Protein AF-E5AX45-F1 (afdb_monomer_lite)

Structure (mmCIF, N/CA/C/O backbone):
data_AF-E5AX45-F1
#
_entry.id   AF-E5AX45-F1
#
loop_
_atom_site.group_PDB
_atom_site.id
_atom_site.type_symbol
_atom_site.label_atom_id
_atom_site.label_alt_id
_atom_site.label_comp_id
_atom_site.label_asym_id
_atom_site.label_entity_id
_atom_site.label_seq_id
_atom_site.pdbx_PDB_ins_code
_atom_site.Cartn_x
_atom_site.Cartn_y
_atom_site.Cartn_z
_atom_site.occupancy
_atom_site.B_iso_or_equiv
_atom_site.auth_seq_id
_atom_site.auth_comp_id
_atom_site.auth_asym_id
_atom_site.auth_atom_id
_atom_site.pdbx_PDB_model_num
ATOM 1 N N . LEU A 1 1 ? 19.712 -1.101 -25.217 1.00 74.62 1 LEU A N 1
ATOM 2 C CA . LEU A 1 1 ? 19.007 -0.657 -23.991 1.00 74.62 1 LEU A CA 1
ATOM 3 C C . LEU A 1 1 ? 20.038 -0.518 -22.885 1.00 74.62 1 LEU A C 1
ATOM 5 O O . LEU A 1 1 ? 20.757 -1.474 -22.632 1.00 74.62 1 LEU A O 1
ATOM 9 N N . HIS A 1 2 ? 20.172 0.663 -22.287 1.00 93.56 2 HIS A N 1
ATOM 10 C CA . HIS A 1 2 ? 21.076 0.846 -21.152 1.00 93.56 2 HIS A CA 1
ATOM 11 C C . HIS A 1 2 ? 20.452 0.177 -19.912 1.00 93.56 2 HIS A C 1
ATOM 13 O O . HIS A 1 2 ? 19.287 0.465 -19.622 1.00 93.56 2 HIS A O 1
ATOM 19 N N . PRO A 1 3 ? 21.164 -0.702 -19.183 1.00 95.75 3 PRO A N 1
ATOM 20 C CA . PRO A 1 3 ? 20.567 -1.492 -18.102 1.00 95.75 3 PRO A CA 1
ATOM 21 C C . PRO A 1 3 ? 19.962 -0.613 -17.000 1.00 95.75 3 PRO A C 1
ATOM 23 O O . PRO A 1 3 ? 18.851 -0.875 -16.551 1.00 95.75 3 PRO A O 1
ATOM 26 N N . PHE A 1 4 ? 20.612 0.500 -16.648 1.00 97.88 4 PHE A N 1
ATOM 27 C CA . PHE A 1 4 ? 20.068 1.449 -15.668 1.00 97.88 4 PHE A CA 1
ATOM 28 C C . PHE A 1 4 ? 18.839 2.214 -16.174 1.00 97.88 4 PHE A C 1
ATOM 30 O O . PHE A 1 4 ? 17.998 2.613 -15.378 1.00 97.88 4 PHE A O 1
ATOM 37 N N . HIS A 1 5 ? 18.701 2.402 -17.489 1.00 97.31 5 HIS A N 1
ATOM 38 C CA . HIS A 1 5 ? 17.514 3.041 -18.059 1.00 97.31 5 HIS A CA 1
ATOM 39 C C . HIS A 1 5 ? 16.310 2.094 -18.019 1.00 97.31 5 HIS A C 1
ATOM 41 O O . HIS A 1 5 ? 15.229 2.491 -17.598 1.00 97.31 5 HIS A O 1
ATOM 47 N N . ALA A 1 6 ? 16.513 0.821 -18.376 1.00 97.88 6 ALA A N 1
ATOM 48 C CA . ALA A 1 6 ? 15.482 -0.204 -18.226 1.00 97.88 6 ALA A CA 1
ATOM 49 C C . ALA A 1 6 ? 15.068 -0.369 -16.753 1.00 97.88 6 ALA A C 1
ATOM 51 O O . ALA A 1 6 ? 13.878 -0.417 -16.449 1.00 97.88 6 ALA A O 1
ATOM 52 N N . LEU A 1 7 ? 16.040 -0.366 -15.836 1.00 98.19 7 LEU A N 1
ATOM 53 C CA . LEU A 1 7 ? 15.782 -0.399 -14.399 1.00 98.19 7 LEU A CA 1
ATOM 54 C C . LEU A 1 7 ? 14.995 0.83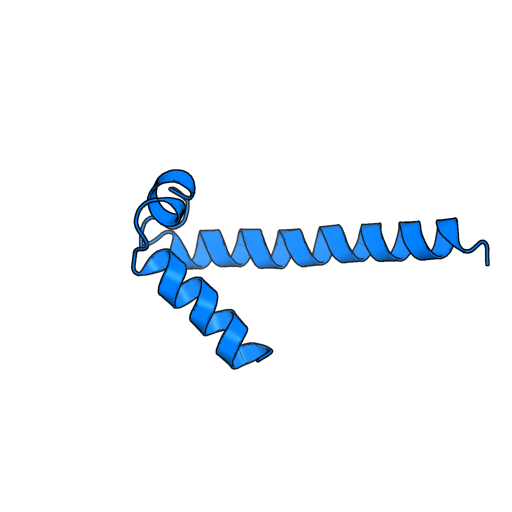6 -13.924 1.00 98.19 7 LEU A C 1
ATOM 56 O O . LEU A 1 7 ? 14.047 0.701 -13.159 1.00 98.19 7 LEU A O 1
ATOM 60 N N . SER A 1 8 ? 15.335 2.032 -14.413 1.00 98.19 8 SER A N 1
ATOM 61 C CA . SER A 1 8 ? 14.606 3.266 -14.093 1.00 98.19 8 SER A CA 1
ATOM 62 C C . SER A 1 8 ? 13.149 3.219 -14.560 1.00 98.19 8 SER A C 1
ATOM 64 O O . SER A 1 8 ? 12.266 3.621 -13.807 1.00 98.19 8 SER A O 1
ATOM 66 N N . ILE A 1 9 ? 12.879 2.678 -15.752 1.00 98.06 9 ILE A N 1
ATOM 67 C CA . ILE A 1 9 ? 11.511 2.479 -16.252 1.00 98.06 9 ILE A CA 1
ATOM 68 C C . ILE A 1 9 ? 10.752 1.472 -15.379 1.00 98.06 9 ILE A C 1
ATOM 70 O O . ILE A 1 9 ? 9.602 1.719 -15.018 1.00 98.06 9 ILE A O 1
ATOM 74 N N . ALA A 1 10 ? 11.392 0.359 -15.007 1.00 98.38 10 ALA A N 1
ATOM 75 C CA . ALA A 1 10 ? 10.785 -0.632 -14.124 1.00 98.38 10 ALA A CA 1
ATOM 76 C C . ALA A 1 10 ? 10.408 -0.021 -12.766 1.00 98.38 10 ALA A C 1
ATOM 78 O O . ALA A 1 10 ? 9.298 -0.242 -12.293 1.00 98.38 10 ALA A O 1
ATOM 79 N N . PHE A 1 11 ? 11.281 0.803 -12.174 1.00 98.50 11 PHE A N 1
ATOM 80 C CA . PHE A 1 11 ? 10.961 1.521 -10.940 1.00 98.50 11 PHE A CA 1
ATOM 81 C C . PHE A 1 11 ? 9.875 2.577 -11.132 1.00 98.50 11 PHE A C 1
ATOM 83 O O . PHE A 1 11 ? 9.015 2.698 -10.271 1.00 98.50 11 PHE A O 1
ATOM 90 N N . LEU A 1 12 ? 9.849 3.298 -12.255 1.00 98.56 12 LEU A N 1
ATOM 91 C CA . LEU A 1 12 ? 8.796 4.278 -12.528 1.00 98.56 12 LEU A CA 1
ATOM 92 C C . LEU A 1 12 ? 7.409 3.616 -12.551 1.00 98.56 12 LEU A C 1
ATOM 94 O O . LEU A 1 12 ? 6.496 4.036 -11.835 1.00 98.56 12 LEU A O 1
ATOM 98 N N . TYR A 1 13 ? 7.254 2.549 -13.337 1.00 98.75 13 TYR A N 1
ATOM 99 C CA . TYR A 1 13 ? 5.997 1.806 -13.378 1.00 98.75 13 TYR A CA 1
ATOM 100 C C . TYR A 1 13 ? 5.717 1.086 -12.058 1.00 98.75 13 TYR A C 1
ATOM 102 O O . TYR A 1 13 ? 4.597 1.142 -11.562 1.00 98.75 13 TYR A O 1
ATOM 110 N N . GLY A 1 14 ? 6.733 0.487 -11.436 1.00 98.75 14 GLY A N 1
ATOM 111 C CA . GLY A 1 14 ? 6.606 -0.179 -10.142 1.00 98.75 14 GLY A CA 1
ATOM 112 C C . GLY A 1 14 ? 6.124 0.759 -9.035 1.00 98.75 14 GLY A C 1
ATOM 113 O O . GLY A 1 14 ? 5.219 0.402 -8.291 1.00 98.75 14 GLY A O 1
ATOM 114 N N . SER A 1 15 ? 6.657 1.979 -8.949 1.00 98.62 15 SER A N 1
ATOM 115 C CA . SER A 1 15 ? 6.233 2.972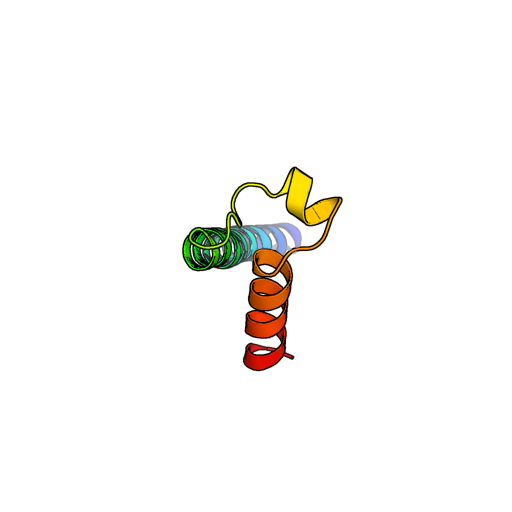 -7.957 1.00 98.62 15 SER A CA 1
ATOM 116 C C . SER A 1 15 ? 4.794 3.428 -8.179 1.00 98.62 15 SER A C 1
ATOM 118 O O . SER A 1 15 ? 4.034 3.498 -7.218 1.00 98.62 15 SER A O 1
ATOM 120 N N . THR A 1 16 ? 4.398 3.706 -9.427 1.00 98.56 16 THR A N 1
ATOM 121 C CA . THR A 1 16 ? 3.004 4.090 -9.724 1.00 98.56 16 THR A CA 1
ATOM 122 C C . THR A 1 16 ? 2.024 2.961 -9.404 1.00 98.56 16 THR A C 1
ATOM 124 O O . THR A 1 16 ? 0.997 3.213 -8.775 1.00 98.56 16 THR A O 1
ATOM 127 N N . LEU A 1 17 ? 2.372 1.717 -9.749 1.00 98.50 17 LEU A N 1
ATOM 128 C CA . LEU A 1 17 ? 1.589 0.530 -9.416 1.00 98.50 17 LEU A CA 1
ATOM 129 C C . LEU A 1 17 ? 1.466 0.341 -7.898 1.00 98.50 17 LEU A C 1
ATOM 131 O O . LEU A 1 17 ? 0.354 0.275 -7.379 1.00 98.50 17 LEU A O 1
ATOM 135 N N . LEU A 1 18 ? 2.589 0.301 -7.177 1.00 98.62 18 LEU A N 1
ATOM 136 C CA . LEU A 1 18 ? 2.601 0.073 -5.730 1.00 98.62 18 LEU A CA 1
ATOM 137 C C . LEU A 1 18 ? 1.861 1.172 -4.968 1.00 98.62 18 LEU A C 1
ATOM 139 O O . LEU A 1 18 ? 1.142 0.873 -4.018 1.00 98.62 18 LEU A O 1
ATOM 143 N N . PHE A 1 19 ? 1.989 2.433 -5.386 1.00 98.62 19 PHE A N 1
ATOM 144 C CA . PHE A 1 19 ? 1.285 3.532 -4.733 1.00 98.62 19 PHE A CA 1
ATOM 145 C C . PHE A 1 19 ? -0.226 3.469 -4.974 1.00 98.62 19 PHE A C 1
ATOM 147 O O . PHE A 1 19 ? -1.000 3.686 -4.044 1.00 98.62 19 PHE A O 1
ATOM 154 N N . ALA A 1 20 ? -0.657 3.105 -6.187 1.00 98.69 20 ALA A N 1
ATOM 155 C CA . ALA A 1 20 ? -2.070 2.880 -6.479 1.00 98.69 20 ALA A CA 1
ATOM 156 C C . ALA A 1 20 ? -2.639 1.722 -5.642 1.00 98.69 20 ALA A C 1
ATOM 158 O O . ALA A 1 20 ? -3.691 1.877 -5.023 1.00 98.69 20 ALA A O 1
ATOM 159 N N . MET A 1 21 ? -1.921 0.596 -5.564 1.00 98.62 21 MET A N 1
ATOM 160 C CA . MET A 1 21 ? -2.301 -0.557 -4.740 1.00 98.62 21 MET A CA 1
ATOM 161 C C . MET A 1 21 ? -2.413 -0.177 -3.260 1.00 98.62 21 MET A C 1
ATOM 163 O O . MET A 1 21 ? -3.440 -0.430 -2.629 1.00 98.62 21 MET A O 1
ATOM 167 N N . HIS A 1 22 ? -1.379 0.457 -2.707 1.00 98.75 22 HIS A N 1
ATOM 168 C CA . HIS A 1 22 ? -1.331 0.850 -1.302 1.00 98.75 22 HIS A CA 1
ATOM 169 C C . HIS A 1 22 ? -2.410 1.888 -0.967 1.00 98.75 22 HIS A C 1
ATOM 171 O O . HIS A 1 22 ? -3.232 1.647 -0.084 1.00 98.75 22 HIS A O 1
ATOM 177 N N . GLY A 1 23 ? -2.483 2.992 -1.715 1.00 98.56 23 GLY A N 1
ATOM 178 C CA . GLY A 1 23 ? -3.458 4.056 -1.472 1.00 98.56 23 GLY A CA 1
ATOM 179 C C . GLY A 1 23 ? -4.906 3.570 -1.583 1.00 98.56 23 GLY A C 1
ATOM 180 O O . GLY A 1 23 ? -5.722 3.867 -0.711 1.00 98.56 23 GLY A O 1
ATOM 181 N N . ALA A 1 24 ? -5.224 2.758 -2.599 1.00 98.62 24 ALA A N 1
ATOM 182 C CA . ALA A 1 24 ? -6.551 2.156 -2.726 1.00 98.62 24 ALA A CA 1
ATOM 183 C C . ALA A 1 24 ? -6.867 1.212 -1.555 1.00 98.62 24 ALA A C 1
ATOM 185 O O . ALA A 1 24 ? -7.987 1.226 -1.046 1.00 98.62 24 ALA A O 1
ATOM 186 N N . THR A 1 25 ? -5.881 0.436 -1.092 1.00 98.69 25 THR A N 1
ATOM 187 C CA . THR A 1 25 ? -6.042 -0.458 0.063 1.00 98.69 25 THR A CA 1
ATOM 188 C C . THR A 1 25 ? -6.366 0.332 1.330 1.00 98.69 25 THR A C 1
ATOM 190 O O . THR A 1 25 ? -7.349 0.012 1.996 1.00 98.69 25 THR A O 1
ATOM 193 N N . ILE A 1 26 ? -5.598 1.384 1.639 1.00 98.62 26 ILE A N 1
ATOM 194 C CA . ILE A 1 26 ? -5.805 2.211 2.839 1.00 98.62 26 ILE A CA 1
ATOM 195 C C . ILE A 1 26 ? -7.184 2.875 2.818 1.00 98.62 26 ILE A C 1
ATOM 197 O O . ILE A 1 26 ? -7.920 2.790 3.800 1.00 98.62 26 ILE A O 1
ATOM 201 N N . LEU A 1 27 ? -7.591 3.451 1.682 1.00 98.62 27 LEU A N 1
ATOM 202 C CA . LEU A 1 27 ? -8.929 4.032 1.537 1.00 98.62 27 LEU A CA 1
ATOM 203 C C . LEU A 1 27 ? -10.038 2.978 1.700 1.00 98.62 27 LEU A C 1
ATOM 205 O O . LEU A 1 27 ? -11.040 3.238 2.366 1.00 98.62 27 LEU A O 1
ATOM 209 N N . ALA A 1 28 ? -9.856 1.771 1.157 1.00 98.56 28 ALA A N 1
ATOM 210 C CA . ALA A 1 28 ? -10.824 0.680 1.282 1.00 98.56 28 ALA A CA 1
ATOM 211 C C . ALA A 1 28 ? -10.993 0.191 2.732 1.00 98.56 28 ALA A C 1
ATOM 213 O O . ALA A 1 28 ? -12.103 -0.173 3.140 1.00 98.56 28 ALA A O 1
ATOM 214 N N . VAL A 1 29 ? -9.920 0.203 3.530 1.00 98.69 29 VAL A N 1
ATOM 215 C CA . VAL A 1 29 ? -9.969 -0.135 4.962 1.00 98.69 29 VAL A CA 1
ATOM 216 C C . VAL A 1 29 ? -10.171 1.080 5.876 1.00 98.69 29 VAL A C 1
ATOM 218 O O . VAL A 1 29 ? -10.212 0.910 7.093 1.00 98.69 29 VAL A O 1
ATOM 221 N N . GLY A 1 30 ? -10.393 2.282 5.333 1.00 98.31 30 GLY A N 1
ATOM 222 C CA . GLY A 1 30 ? -10.575 3.516 6.113 1.00 98.31 30 GLY A CA 1
ATOM 223 C C . GLY A 1 30 ? -11.746 3.459 7.101 1.00 98.31 30 GLY A C 1
ATOM 224 O O . GLY A 1 30 ? -11.667 3.984 8.205 1.00 98.31 30 GLY A O 1
ATOM 225 N N . ARG A 1 31 ? -12.806 2.693 6.797 1.00 97.81 31 ARG A N 1
ATOM 226 C CA . ARG A 1 31 ? -13.914 2.444 7.749 1.00 97.81 31 ARG A CA 1
ATOM 227 C C . ARG A 1 31 ? -13.496 1.701 9.029 1.00 97.81 31 ARG A C 1
ATOM 229 O O . ARG A 1 31 ? -14.292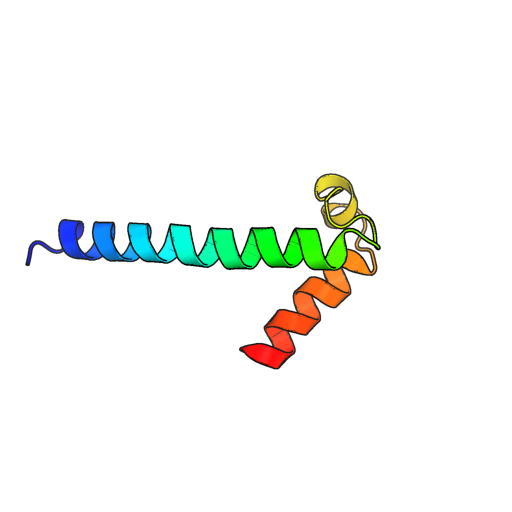 1.598 9.956 1.00 97.81 31 ARG A O 1
ATOM 236 N N . TYR A 1 32 ? -12.286 1.150 9.055 1.00 98.12 32 TYR A N 1
ATOM 237 C CA . TYR A 1 32 ? -11.672 0.474 10.196 1.00 98.12 32 TYR A CA 1
ATOM 238 C C . TYR A 1 32 ? -10.504 1.279 10.797 1.00 98.12 32 TYR A C 1
ATOM 240 O O . TYR A 1 32 ? -9.778 0.739 11.628 1.00 98.12 32 TYR A O 1
ATOM 248 N N . GLY A 1 33 ? -10.302 2.536 10.379 1.00 98.12 33 GLY A N 1
ATOM 249 C CA . GLY A 1 33 ? -9.180 3.379 10.808 1.00 98.12 33 GLY A CA 1
ATOM 250 C C . GLY A 1 33 ? -7.839 2.997 10.175 1.00 98.12 33 GLY A C 1
ATOM 251 O O . GLY A 1 33 ? -6.800 3.125 10.821 1.00 98.12 33 GLY A O 1
ATOM 252 N N . GLY A 1 34 ? -7.847 2.462 8.949 1.00 97.44 34 GLY A N 1
ATOM 253 C CA . GLY A 1 34 ? -6.637 1.987 8.266 1.00 97.44 34 GLY A CA 1
ATOM 254 C C . GLY A 1 34 ? -5.600 3.071 7.956 1.00 97.44 34 GLY A C 1
ATOM 255 O O . GLY A 1 34 ? -4.433 2.752 7.779 1.00 97.44 34 GLY A O 1
ATOM 256 N N . GLU A 1 35 ? -5.998 4.341 7.948 1.00 98.00 35 GLU A N 1
ATOM 257 C CA . GLU A 1 35 ? -5.116 5.502 7.814 1.00 98.00 35 GLU A CA 1
ATOM 258 C C . GLU A 1 35 ? -4.270 5.781 9.068 1.00 98.00 35 GLU A C 1
ATOM 260 O O . GLU A 1 35 ? -3.263 6.485 8.990 1.00 98.00 35 GLU A O 1
ATOM 265 N N . ARG A 1 36 ? -4.634 5.219 10.232 1.00 98.31 36 ARG A N 1
ATOM 266 C CA . ARG A 1 36 ? -3.860 5.320 11.484 1.00 98.31 36 ARG A CA 1
ATOM 267 C C . ARG A 1 36 ? -2.708 4.313 11.474 1.00 98.31 36 ARG A C 1
ATOM 269 O O . ARG A 1 36 ? -2.569 3.492 12.379 1.00 98.31 36 ARG A O 1
ATOM 276 N N . GLU A 1 37 ? -1.887 4.361 10.427 1.00 98.19 37 GLU A N 1
ATOM 277 C CA . GLU A 1 37 ? -0.883 3.337 10.115 1.00 98.19 37 GLU A CA 1
ATOM 278 C C . GLU A 1 37 ? 0.120 3.117 11.251 1.00 98.19 37 GLU A C 1
ATOM 280 O O . GLU A 1 37 ? 0.456 1.977 11.548 1.00 98.19 37 GLU A O 1
ATOM 285 N N . ILE A 1 38 ? 0.546 4.178 11.946 1.00 98.44 38 ILE A N 1
ATOM 286 C CA . ILE A 1 38 ? 1.462 4.067 13.096 1.00 98.44 38 ILE A CA 1
ATOM 287 C C . ILE A 1 38 ? 0.870 3.157 14.174 1.00 98.44 38 ILE A C 1
ATOM 289 O O . ILE A 1 38 ? 1.544 2.256 14.666 1.00 98.44 38 ILE A O 1
ATOM 293 N N . GLU A 1 39 ? -0.398 3.371 14.513 1.00 98.25 39 GLU A N 1
ATOM 294 C CA . GLU A 1 39 ? -1.077 2.588 15.540 1.00 98.25 39 GLU A CA 1
ATOM 295 C C . GLU A 1 39 ? -1.288 1.154 15.072 1.00 98.25 39 GLU A C 1
ATOM 297 O O . GLU A 1 39 ? -1.000 0.231 15.823 1.00 98.25 39 GLU A O 1
ATOM 302 N N . GLN A 1 40 ? -1.692 0.970 13.812 1.00 98.19 40 GLN A N 1
ATOM 303 C CA . GLN A 1 40 ? -1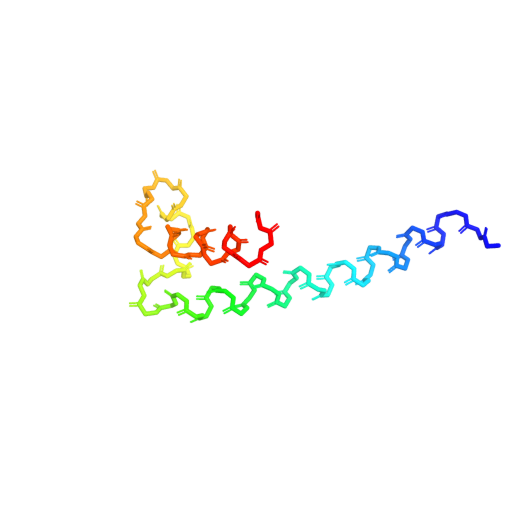.867 -0.342 13.190 1.00 98.19 40 GLN A CA 1
ATOM 304 C C . GLN A 1 40 ? -0.564 -1.152 13.081 1.00 98.19 40 GLN A C 1
ATOM 306 O O . GLN A 1 40 ? -0.613 -2.384 13.062 1.00 98.19 40 GLN A O 1
ATOM 311 N N . ILE A 1 41 ? 0.589 -0.483 12.976 1.00 98.44 41 ILE A N 1
ATOM 312 C CA . ILE A 1 41 ? 1.920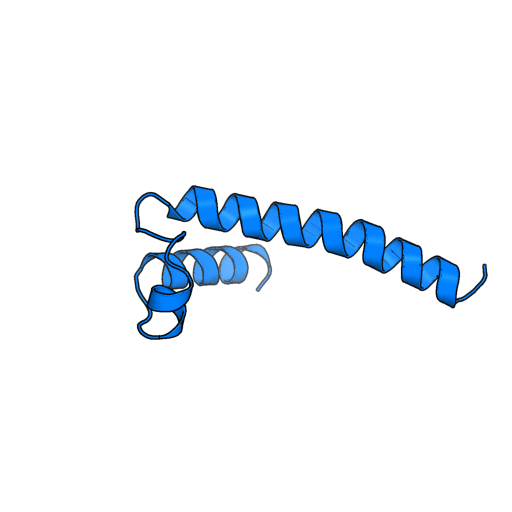 -1.106 12.993 1.00 98.44 41 ILE A CA 1
ATOM 313 C C . ILE A 1 41 ? 2.275 -1.562 14.410 1.00 98.44 41 ILE A C 1
ATOM 315 O O . ILE A 1 41 ? 2.817 -2.654 14.579 1.00 98.44 41 ILE A O 1
ATOM 319 N N . THR A 1 42 ? 1.991 -0.740 15.425 1.00 98.44 42 THR A N 1
ATOM 320 C CA . THR A 1 42 ? 2.317 -1.064 16.823 1.00 98.44 42 THR A CA 1
ATOM 321 C C . THR A 1 42 ? 1.343 -2.051 17.464 1.00 98.44 42 THR A C 1
ATOM 323 O O . THR A 1 42 ? 1.766 -2.890 18.255 1.00 98.44 42 THR A O 1
ATOM 326 N N . ASP A 1 43 ? 0.061 -1.964 17.115 1.00 98.12 43 ASP A N 1
ATOM 327 C CA . ASP A 1 43 ? -1.028 -2.803 17.603 1.00 98.12 43 ASP A CA 1
ATOM 328 C C . ASP A 1 43 ? -1.955 -3.157 16.432 1.00 98.12 43 ASP A C 1
ATOM 330 O O . ASP A 1 43 ? -2.691 -2.328 15.888 1.00 98.12 43 ASP A O 1
ATOM 334 N N . ARG A 1 44 ? -1.861 -4.408 15.978 1.00 97.88 44 ARG A N 1
ATOM 335 C CA . ARG A 1 44 ? -2.475 -4.838 14.723 1.00 97.88 44 ARG A CA 1
ATOM 336 C C . ARG A 1 44 ? -3.989 -4.985 14.876 1.00 97.88 44 ARG A C 1
ATOM 338 O O . ARG A 1 44 ? -4.458 -5.915 15.525 1.00 97.88 44 ARG A O 1
ATOM 345 N N . GLY A 1 45 ? -4.748 -4.134 14.185 1.00 98.00 45 GLY A N 1
ATOM 346 C CA . GLY A 1 45 ? -6.208 -4.192 14.134 1.00 98.00 45 GLY A CA 1
ATOM 347 C C . GLY A 1 45 ? -6.776 -4.848 12.869 1.00 98.00 45 GLY A C 1
ATOM 348 O O . GLY A 1 45 ? -6.061 -5.233 11.939 1.00 98.00 45 GLY A O 1
ATOM 349 N N . THR A 1 46 ? -8.113 -4.914 12.799 1.00 98.25 46 THR A N 1
ATOM 350 C CA . THR A 1 46 ? -8.837 -5.538 11.671 1.00 98.25 46 THR A CA 1
ATOM 351 C C . THR A 1 46 ? -8.583 -4.850 10.323 1.00 98.25 46 THR A C 1
ATOM 353 O O . THR A 1 46 ? -8.727 -5.485 9.278 1.00 98.25 46 THR A O 1
ATOM 356 N N . ALA A 1 47 ? -8.179 -3.573 10.320 1.00 98.56 47 ALA A N 1
ATOM 357 C CA . ALA A 1 47 ? -7.784 -2.861 9.106 1.00 98.56 47 ALA A CA 1
ATOM 358 C C . ALA A 1 47 ? -6.577 -3.547 8.439 1.00 98.56 47 ALA A C 1
ATOM 360 O O . ALA A 1 47 ? -6.671 -3.971 7.285 1.00 98.56 47 ALA A O 1
ATOM 361 N N . SER A 1 48 ? -5.491 -3.746 9.194 1.00 98.38 48 SER A N 1
ATOM 362 C CA . SER A 1 48 ? -4.272 -4.420 8.730 1.00 98.38 48 SER A CA 1
ATOM 363 C C . SER A 1 48 ? -4.488 -5.892 8.394 1.00 98.38 48 SER A C 1
ATOM 365 O O . SER A 1 48 ? -3.953 -6.383 7.401 1.00 98.38 48 SER A O 1
ATOM 367 N N . GLU A 1 49 ? -5.295 -6.612 9.180 1.00 98.62 49 GLU A N 1
ATOM 368 C CA . GLU A 1 49 ? -5.619 -8.017 8.897 1.00 98.62 49 GLU A CA 1
ATOM 369 C C . GLU A 1 49 ? -6.341 -8.173 7.557 1.00 98.62 49 GLU A C 1
ATOM 371 O O . GLU A 1 49 ? -5.970 -9.017 6.744 1.00 98.62 49 GLU A O 1
ATOM 376 N N . ARG A 1 50 ? -7.353 -7.338 7.297 1.00 98.62 50 ARG A N 1
ATOM 377 C CA . ARG A 1 50 ? -8.128 -7.376 6.050 1.00 98.62 50 ARG A CA 1
ATOM 378 C C . ARG A 1 50 ? -7.303 -6.923 4.852 1.00 98.62 50 ARG A C 1
ATOM 380 O O . ARG A 1 50 ? -7.400 -7.553 3.803 1.00 98.62 50 ARG A O 1
ATOM 387 N N . ALA A 1 51 ? -6.485 -5.881 5.013 1.00 98.56 51 ALA A N 1
ATOM 388 C CA . ALA A 1 51 ? -5.560 -5.428 3.978 1.00 98.56 51 ALA A CA 1
ATOM 389 C C . ALA A 1 51 ? -4.582 -6.546 3.577 1.00 98.56 51 ALA A C 1
ATOM 391 O O . ALA A 1 51 ? -4.415 -6.825 2.392 1.00 98.56 51 ALA A O 1
ATOM 392 N N . ALA A 1 52 ? -3.993 -7.245 4.553 1.00 98.38 52 ALA A N 1
ATOM 393 C CA . ALA A 1 52 ? -3.091 -8.362 4.286 1.00 98.38 52 ALA A CA 1
ATOM 394 C C . ALA A 1 52 ? -3.814 -9.571 3.665 1.00 98.38 52 ALA A C 1
ATOM 396 O O . ALA A 1 52 ? -3.310 -10.170 2.716 1.00 98.38 52 ALA A O 1
ATOM 397 N N . LEU A 1 53 ? -4.999 -9.931 4.175 1.00 98.44 53 LEU A N 1
ATOM 398 C CA . LEU A 1 53 ? -5.788 -11.048 3.645 1.00 98.44 53 LEU A CA 1
ATOM 399 C C . LEU A 1 53 ? -6.239 -10.815 2.204 1.00 98.44 53 LEU A C 1
ATOM 401 O O . LEU A 1 53 ? -6.202 -11.758 1.420 1.00 98.44 53 LEU A O 1
ATOM 405 N N . PHE A 1 54 ? -6.615 -9.582 1.851 1.00 98.44 54 PHE A N 1
ATOM 406 C CA . PHE A 1 54 ? -6.967 -9.219 0.480 1.00 98.44 54 PHE A CA 1
ATOM 407 C C . PHE A 1 54 ? -5.840 -9.591 -0.493 1.00 98.44 54 PHE A C 1
ATOM 409 O O . PHE A 1 54 ? -6.051 -10.399 -1.394 1.00 98.44 54 PHE A O 1
ATOM 416 N N . TRP A 1 55 ? -4.623 -9.101 -0.248 1.00 98.31 55 TRP A N 1
ATOM 417 C CA . TRP A 1 55 ? -3.482 -9.379 -1.123 1.00 98.31 55 TRP A CA 1
ATOM 418 C C . TRP A 1 55 ? -3.030 -10.840 -1.078 1.00 98.31 55 TRP A C 1
ATOM 420 O O . TRP A 1 55 ? -2.635 -11.388 -2.104 1.00 98.31 55 TRP A O 1
ATOM 430 N N . ARG A 1 56 ? -3.138 -11.502 0.083 1.00 98.50 56 ARG A N 1
ATOM 431 C CA . ARG A 1 56 ? -2.855 -12.939 0.205 1.00 98.50 56 ARG A CA 1
ATOM 432 C C . ARG A 1 56 ? -3.810 -13.788 -0.634 1.00 98.50 56 ARG A C 1
ATOM 434 O O . ARG A 1 56 ? -3.399 -14.822 -1.134 1.00 98.50 56 ARG A O 1
ATOM 441 N N . TRP A 1 57 ? -5.086 -13.428 -0.723 1.00 98.44 57 TRP A N 1
ATOM 442 C CA . TRP A 1 57 ? -6.049 -14.202 -1.511 1.00 98.44 57 TRP A CA 1
ATOM 443 C C . TRP A 1 57 ? -6.002 -13.878 -3.002 1.00 98.44 57 TRP A C 1
ATOM 445 O O . TRP A 1 57 ? -6.344 -14.738 -3.804 1.00 98.44 57 TRP A O 1
ATOM 455 N N . ASP A 1 58 ? -5.591 -12.665 -3.361 1.00 97.69 58 ASP A N 1
ATOM 456 C CA . ASP A 1 58 ? -5.539 -12.200 -4.748 1.00 97.69 58 ASP A CA 1
ATOM 457 C C . ASP A 1 58 ? -4.247 -12.629 -5.475 1.00 97.69 58 ASP A C 1
ATOM 459 O O . ASP A 1 58 ? -4.295 -13.039 -6.630 1.00 97.69 58 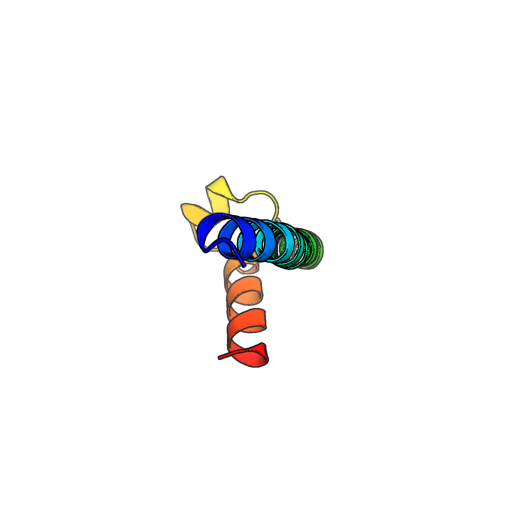ASP A O 1
ATOM 463 N N . HIS A 1 59 ? -3.094 -12.579 -4.793 1.00 93.88 59 HIS A N 1
ATOM 464 C CA . HIS A 1 59 ? -1.764 -12.818 -5.383 1.00 93.88 59 HIS A CA 1
ATOM 465 C C . HIS A 1 59 ? -0.893 -13.828 -4.601 1.00 93.88 59 HIS A C 1
ATOM 467 O O . HIS A 1 59 ? 0.306 -13.934 -4.877 1.00 93.88 59 HIS A O 1
ATOM 473 N N . GLY A 1 60 ? -1.455 -14.519 -3.601 1.00 72.38 60 GLY A N 1
ATOM 474 C CA . GLY A 1 60 ? -0.740 -15.466 -2.729 1.00 72.38 60 GLY A CA 1
ATOM 475 C C . GLY A 1 60 ? -0.971 -16.939 -3.036 1.00 72.38 60 GLY A C 1
ATOM 476 O O . GLY A 1 60 ? -1.956 -17.279 -3.725 1.00 72.38 60 GLY A O 1
#

Organism: NCBI:txid210512

pLDDT: mean 97.32, std 4.53, range [72.38, 98.75]

Secondary structure (DSSP, 8-state):
--HHHHHHHHHHHHHHHHHHHHHHHHHHHGGGTTT-HHHHHHS--HHHHHHHHHHHHHH-

Foldseek 3Di:
DPPVVVVVVVVVVVVVVVCVLVVVLQVVLVVVVSVVVVCCVVPPDPSNVVSVVVCVVVPD

Sequence (60 aa):
LHPFHALSIAFLYGSTLLFAMHGATILAVGRYGGEREIEQITDRGTASERAALFWRWDHG

Radius of gyration: 15.03 Å; chains: 1; bounding box: 35×21×42 Å

InterPro domains:
  IPR000484 Photosynthetic reaction centre, L/M [PF00124] (1-58)
  IPR036854 Photosystem II protein D1/D2 superfamily [G3DSA:1.20.85.10] (1-60)
  IPR036854 Photosystem II protein D1/D2 superfamily [SSF81483] (2-59)